Protein AF-A0A6J5XEX5-F1 (afdb_monomer_lite)

Organism: Prunus armeniaca (NCBI:txid36596)

Sequence (62 aa):
MPEVIIVDEIGTAAEALACRSIAQRGVMLIATAHGQQLENILKNPTLSDLAIVPSKGLELKL

Secondary structure (DSSP, 8-state):
--SEEEEEE--SHHHHHHHHHHHTTT-EEEEE---SSHHHHHH-TTTHHHH---SS------

Structure (mmCIF, N/CA/C/O backbone):
data_AF-A0A6J5XEX5-F1
#
_entry.id   AF-A0A6J5XEX5-F1
#
loop_
_atom_site.group_PDB
_atom_site.id
_atom_site.type_symbol
_atom_site.label_atom_id
_atom_site.label_alt_id
_atom_site.label_comp_id
_atom_site.label_asym_id
_atom_site.label_entity_id
_atom_site.label_seq_id
_atom_site.pdbx_PDB_ins_code
_atom_site.Cartn_x
_atom_site.Cartn_y
_atom_site.Cartn_z
_atom_site.occupancy
_atom_site.B_iso_or_equiv
_atom_site.auth_seq_id
_atom_site.auth_comp_id
_atom_site.auth_asym_id
_atom_site.auth_atom_id
_atom_site.pdbx_PDB_model_num
ATOM 1 N N . MET A 1 1 ? -18.750 0.531 9.800 1.00 74.31 1 MET A N 1
ATOM 2 C CA . MET A 1 1 ? -17.695 0.619 8.766 1.00 74.31 1 MET A CA 1
ATOM 3 C C . MET A 1 1 ? -16.395 0.198 9.433 1.00 74.31 1 MET A C 1
ATOM 5 O O . MET A 1 1 ? -16.251 0.562 10.594 1.00 74.31 1 MET A O 1
ATOM 9 N N . PRO A 1 2 ? -15.528 -0.617 8.806 1.00 90.88 2 PRO A N 1
ATOM 10 C CA . PRO A 1 2 ? -14.276 -1.024 9.441 1.00 90.88 2 PRO A CA 1
ATOM 11 C C . PRO A 1 2 ? -13.381 0.192 9.691 1.00 90.88 2 PRO A C 1
ATOM 13 O O . PRO A 1 2 ? -13.357 1.117 8.882 1.00 90.88 2 PRO A O 1
ATOM 16 N N . GLU A 1 3 ? -12.660 0.176 10.808 1.00 92.44 3 GLU A N 1
ATOM 17 C CA . GLU A 1 3 ? -11.671 1.207 11.151 1.00 92.44 3 GLU A CA 1
ATOM 18 C C . GLU A 1 3 ? -10.305 0.901 10.531 1.00 92.44 3 GLU A C 1
ATOM 20 O O . GLU A 1 3 ? -9.575 1.816 10.156 1.00 92.44 3 GLU A O 1
ATOM 25 N N . VAL A 1 4 ? -9.996 -0.390 10.372 1.00 92.81 4 VAL A N 1
ATOM 26 C CA . VAL A 1 4 ? -8.728 -0.897 9.845 1.00 92.81 4 VAL A CA 1
ATOM 27 C C . VAL A 1 4 ? -8.998 -2.014 8.839 1.00 92.81 4 VAL A C 1
ATOM 29 O O . VAL A 1 4 ? -9.854 -2.871 9.071 1.00 92.81 4 VAL A O 1
ATOM 32 N N . ILE A 1 5 ? -8.252 -2.020 7.737 1.00 93.56 5 ILE A N 1
ATOM 33 C CA . ILE A 1 5 ? -8.188 -3.107 6.760 1.00 93.56 5 ILE A CA 1
ATOM 34 C C . ILE A 1 5 ? -6.726 -3.522 6.591 1.00 93.56 5 ILE A C 1
ATOM 36 O O . ILE A 1 5 ? -5.849 -2.678 6.415 1.00 93.56 5 ILE A O 1
ATOM 40 N N . ILE A 1 6 ? -6.487 -4.833 6.632 1.00 94.56 6 ILE A N 1
ATOM 41 C CA . ILE A 1 6 ? -5.174 -5.436 6.407 1.00 94.56 6 ILE A CA 1
ATOM 42 C C . ILE A 1 6 ? -5.219 -6.176 5.073 1.00 94.56 6 ILE A C 1
ATOM 44 O O . ILE A 1 6 ? -6.113 -6.992 4.846 1.00 94.56 6 ILE A O 1
ATOM 48 N N . VAL A 1 7 ? -4.262 -5.877 4.204 1.00 93.50 7 VAL A N 1
ATOM 49 C CA . VAL A 1 7 ? -4.034 -6.564 2.933 1.00 93.50 7 VAL A CA 1
ATOM 50 C C . VAL A 1 7 ? -2.706 -7.291 3.052 1.00 93.50 7 VAL A C 1
ATOM 52 O O . VAL A 1 7 ? -1.738 -6.705 3.519 1.00 93.50 7 VAL A O 1
ATOM 55 N N . ASP A 1 8 ? -2.658 -8.560 2.660 1.00 94.69 8 ASP A N 1
ATOM 56 C CA . ASP A 1 8 ? -1.412 -9.323 2.741 1.00 94.69 8 ASP A CA 1
ATOM 57 C C . ASP A 1 8 ? -0.351 -8.694 1.832 1.00 94.69 8 ASP A C 1
ATOM 59 O O . ASP A 1 8 ? 0.638 -8.180 2.335 1.00 94.69 8 ASP A O 1
ATOM 63 N N . GLU A 1 9 ? -0.617 -8.572 0.526 1.00 95.31 9 GLU A N 1
ATOM 64 C CA . GLU A 1 9 ? 0.274 -7.924 -0.446 1.00 95.31 9 GLU A CA 1
ATOM 65 C C . GLU A 1 9 ? -0.517 -7.136 -1.507 1.00 95.31 9 GLU A C 1
ATOM 67 O O . GLU A 1 9 ? -1.593 -7.555 -1.934 1.00 95.31 9 GLU A O 1
ATOM 72 N N . ILE A 1 10 ? 0.023 -5.997 -1.959 1.00 95.25 10 ILE A N 1
ATOM 73 C CA . ILE A 1 10 ? -0.441 -5.286 -3.161 1.00 95.25 10 ILE A CA 1
ATOM 74 C C . ILE A 1 10 ? 0.506 -5.610 -4.324 1.00 95.25 10 ILE A C 1
ATOM 76 O O . ILE A 1 10 ? 1.586 -5.023 -4.429 1.00 95.25 10 ILE A O 1
ATOM 80 N N . GLY A 1 11 ? 0.087 -6.508 -5.218 1.00 93.25 11 GLY A N 1
ATOM 81 C CA . GLY A 1 11 ? 0.889 -6.965 -6.360 1.00 93.25 11 GLY A CA 1
ATOM 82 C C . GLY A 1 11 ? 0.448 -6.388 -7.710 1.00 93.25 11 GLY A C 1
ATOM 83 O O . GLY A 1 11 ? 1.192 -6.439 -8.691 1.00 93.25 11 GLY A O 1
ATOM 84 N N . THR A 1 12 ? -0.760 -5.824 -7.787 1.00 95.00 12 THR A N 1
ATOM 85 C CA . THR A 1 12 ? -1.379 -5.380 -9.044 1.00 95.00 12 THR A CA 1
ATOM 86 C C . THR A 1 12 ? -1.941 -3.959 -8.977 1.00 95.00 12 THR A C 1
ATOM 88 O O . THR A 1 12 ? -2.288 -3.424 -7.922 1.00 95.00 12 THR A O 1
ATOM 91 N N . ALA A 1 13 ? -2.109 -3.338 -10.149 1.00 95.12 13 ALA A N 1
ATOM 92 C CA . ALA A 1 13 ? -2.725 -2.014 -10.254 1.00 95.12 13 ALA A CA 1
ATOM 93 C C . ALA A 1 13 ? -4.190 -1.990 -9.778 1.00 95.12 13 ALA A C 1
ATOM 95 O O . ALA A 1 13 ? -4.641 -0.988 -9.221 1.00 95.12 13 ALA A O 1
ATOM 96 N N . ALA A 1 14 ? -4.927 -3.090 -9.968 1.00 97.00 14 ALA A N 1
ATOM 97 C CA . ALA A 1 14 ? -6.313 -3.209 -9.525 1.00 97.00 14 ALA A CA 1
ATOM 98 C C . ALA A 1 14 ? -6.419 -3.230 -7.991 1.00 97.00 14 ALA A C 1
ATOM 100 O O . ALA A 1 14 ? -7.248 -2.517 -7.424 1.00 97.00 14 ALA A O 1
ATOM 101 N N . GLU A 1 15 ? -5.541 -3.975 -7.315 1.00 96.25 15 GLU A N 1
ATOM 102 C CA . GLU A 1 15 ? -5.461 -3.993 -5.849 1.00 96.25 15 GLU A CA 1
ATOM 103 C 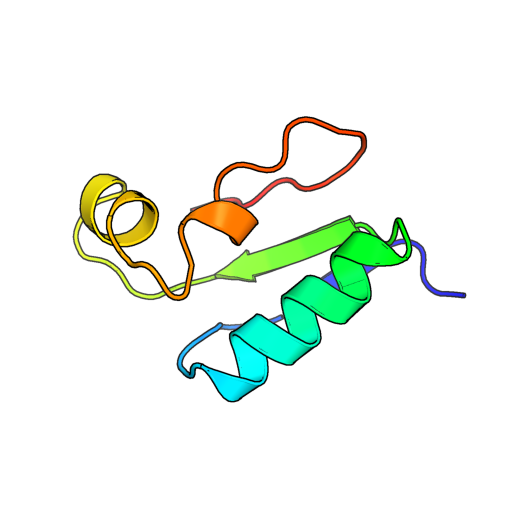C . GLU A 1 15 ? -5.091 -2.616 -5.301 1.00 96.25 15 GLU A C 1
ATOM 105 O O . GLU A 1 15 ? -5.737 -2.122 -4.376 1.00 96.25 15 GLU A O 1
ATOM 110 N N . ALA A 1 16 ? -4.121 -1.938 -5.919 1.00 95.06 16 ALA A N 1
ATOM 111 C CA . ALA A 1 16 ? -3.735 -0.590 -5.520 1.00 95.06 16 ALA A CA 1
ATOM 112 C C . ALA A 1 16 ? -4.881 0.426 -5.703 1.00 95.06 16 ALA A C 1
ATOM 114 O O . ALA A 1 16 ? -5.045 1.345 -4.899 1.00 95.06 16 ALA A O 1
ATOM 115 N N . LEU A 1 17 ? -5.707 0.278 -6.744 1.00 95.44 17 LEU A N 1
ATOM 116 C CA . LEU A 1 17 ? -6.897 1.112 -6.945 1.00 95.44 17 LEU A CA 1
ATOM 117 C C . LEU A 1 17 ? -7.970 0.860 -5.871 1.00 95.44 17 LEU A C 1
ATOM 119 O O . LEU A 1 17 ? -8.571 1.810 -5.354 1.00 95.44 17 LEU A O 1
ATOM 123 N N . ALA A 1 18 ? -8.191 -0.403 -5.502 1.00 95.31 18 ALA A N 1
ATOM 124 C CA . ALA A 1 18 ? -9.100 -0.766 -4.418 1.00 95.31 18 ALA A CA 1
ATOM 125 C C . ALA A 1 18 ? -8.613 -0.202 -3.070 1.00 95.31 18 ALA A C 1
ATOM 127 O O . ALA A 1 18 ? -9.383 0.436 -2.350 1.00 95.31 18 ALA A O 1
ATOM 128 N N . CYS A 1 19 ? -7.317 -0.341 -2.782 1.00 94.88 19 CYS A N 1
ATOM 129 C CA . CYS A 1 19 ? -6.657 0.201 -1.595 1.00 94.88 19 CYS A CA 1
ATOM 130 C C . CYS A 1 19 ? -6.791 1.726 -1.497 1.00 94.88 19 CYS A C 1
ATOM 132 O O . CYS A 1 19 ? -7.192 2.244 -0.455 1.00 94.88 19 CYS A O 1
ATOM 134 N N . ARG A 1 20 ? -6.561 2.449 -2.602 1.00 92.94 20 ARG A N 1
ATOM 135 C CA . ARG A 1 20 ? -6.802 3.902 -2.691 1.00 92.94 20 ARG A CA 1
ATOM 136 C C . ARG A 1 20 ? -8.231 4.261 -2.318 1.00 92.94 20 ARG A C 1
ATOM 138 O O . ARG A 1 20 ? -8.464 5.158 -1.514 1.00 92.94 20 ARG A O 1
ATOM 145 N N . SER A 1 21 ? -9.189 3.536 -2.884 1.00 93.06 21 SER A N 1
ATOM 146 C CA . SER A 1 21 ? -10.608 3.774 -2.634 1.00 93.06 21 SER A CA 1
ATOM 147 C C . SER A 1 21 ? -10.970 3.565 -1.155 1.00 93.06 21 SER A C 1
ATOM 149 O O . SER A 1 21 ? -11.840 4.258 -0.629 1.00 93.06 21 SER A O 1
ATOM 151 N N . ILE A 1 22 ? -10.325 2.616 -0.473 1.00 92.31 22 ILE A N 1
ATOM 152 C CA . ILE A 1 22 ? -10.48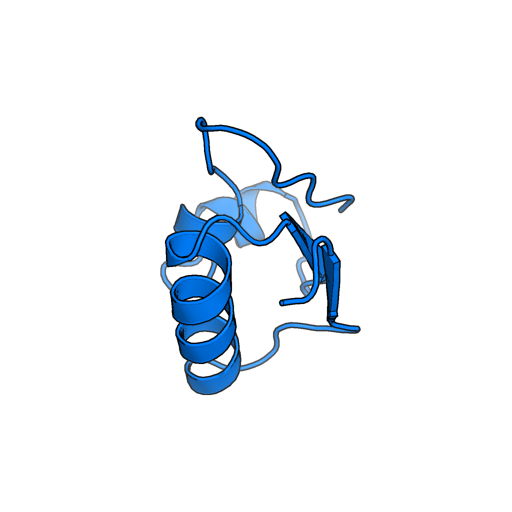7 2.376 0.968 1.00 92.31 22 ILE A CA 1
ATOM 153 C C . ILE A 1 22 ? -9.880 3.528 1.778 1.00 92.31 22 ILE A C 1
ATOM 155 O O . ILE A 1 22 ? -10.580 4.130 2.594 1.00 92.31 22 ILE A O 1
ATOM 159 N N . ALA A 1 23 ? -8.622 3.882 1.509 1.00 88.81 23 ALA A N 1
ATOM 160 C CA . ALA A 1 23 ? -7.911 4.946 2.217 1.00 88.81 23 ALA A CA 1
ATOM 161 C C . ALA A 1 23 ? -8.629 6.305 2.093 1.00 88.81 23 ALA A C 1
ATOM 163 O O . ALA A 1 23 ? -8.775 7.032 3.072 1.00 88.81 23 ALA A O 1
ATOM 164 N N . GLN A 1 24 ? -9.188 6.615 0.917 1.00 90.31 24 GLN A N 1
ATOM 165 C CA . GLN A 1 24 ? -9.975 7.834 0.674 1.00 90.31 24 GLN A CA 1
ATOM 166 C C . GLN A 1 24 ? -11.249 7.938 1.527 1.00 90.31 24 GLN A C 1
ATOM 168 O O . GLN A 1 24 ? -11.778 9.032 1.708 1.00 90.31 24 GLN A O 1
ATOM 173 N N . ARG A 1 25 ? -11.753 6.818 2.060 1.00 89.38 25 ARG A N 1
ATOM 174 C CA . ARG A 1 25 ? -12.912 6.790 2.966 1.00 89.38 25 ARG A CA 1
ATOM 175 C C . ARG A 1 25 ? -12.521 6.973 4.438 1.00 89.38 25 ARG A C 1
ATOM 177 O O . ARG A 1 25 ? -13.393 6.892 5.299 1.00 89.38 25 ARG A O 1
ATOM 184 N N . GLY A 1 26 ? -11.240 7.224 4.723 1.00 86.56 26 GLY A N 1
ATOM 185 C CA . GLY A 1 26 ? -10.713 7.418 6.076 1.00 86.56 26 GLY A CA 1
ATOM 186 C C . GLY 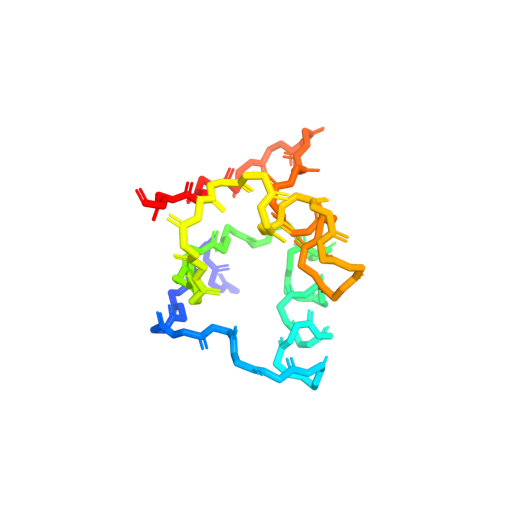A 1 26 ? -10.513 6.119 6.859 1.00 86.56 26 GLY A C 1
ATOM 187 O O . GLY A 1 26 ? -10.423 6.158 8.082 1.00 86.56 26 GLY A O 1
ATOM 188 N N . VAL A 1 27 ? -10.478 4.977 6.168 1.00 90.56 27 VA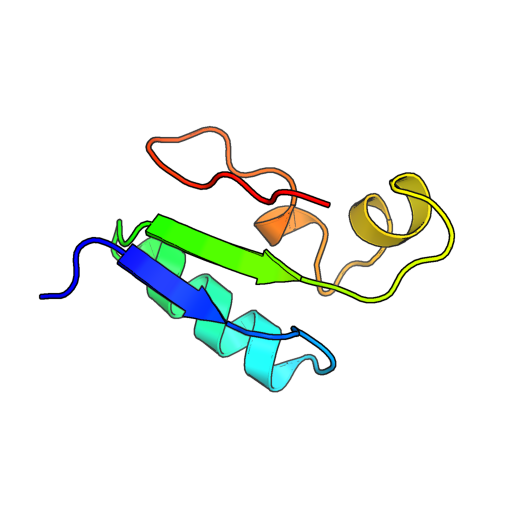L A N 1
ATOM 189 C CA . VAL A 1 27 ? -10.162 3.677 6.770 1.00 90.56 27 VAL A CA 1
ATOM 190 C C . VAL A 1 27 ? -8.646 3.512 6.795 1.00 90.56 27 VAL A C 1
ATOM 192 O O . VAL A 1 27 ? -7.988 3.741 5.777 1.00 90.56 27 VAL A O 1
ATOM 195 N N . MET A 1 28 ? -8.097 3.084 7.932 1.00 88.62 28 MET A N 1
ATOM 196 C CA . MET A 1 28 ? -6.678 2.760 8.031 1.00 88.62 28 MET A CA 1
ATOM 197 C C . MET A 1 28 ? -6.370 1.520 7.201 1.00 88.62 28 MET A C 1
ATOM 199 O O . MET A 1 28 ? -7.010 0.482 7.361 1.00 88.62 28 MET A O 1
ATOM 203 N N . LEU A 1 29 ? -5.377 1.622 6.324 1.00 92.06 29 LEU A N 1
ATOM 204 C CA . LEU A 1 29 ? -4.913 0.512 5.503 1.00 92.06 29 LEU A CA 1
ATOM 205 C C . LEU A 1 29 ? -3.514 0.090 5.956 1.00 92.06 29 LEU A C 1
ATOM 207 O O . LEU A 1 29 ? -2.625 0.922 6.107 1.00 92.06 29 LEU A O 1
ATOM 211 N N . ILE A 1 30 ? -3.307 -1.205 6.145 1.00 92.38 30 ILE A N 1
ATOM 212 C CA . ILE A 1 30 ? -1.982 -1.787 6.367 1.00 92.38 30 ILE A CA 1
ATOM 213 C C . ILE A 1 30 ? -1.785 -2.838 5.281 1.00 92.38 30 ILE A C 1
ATOM 215 O O . ILE A 1 30 ? -2.666 -3.671 5.075 1.00 92.38 30 ILE A O 1
ATOM 219 N N . ALA A 1 31 ? -0.665 -2.781 4.567 1.00 93.12 31 ALA A N 1
ATOM 220 C CA . ALA A 1 31 ? -0.372 -3.716 3.489 1.00 93.12 31 ALA A CA 1
ATOM 221 C C . ALA A 1 31 ? 1.124 -4.008 3.379 1.00 93.12 31 ALA A C 1
ATOM 223 O O . ALA A 1 31 ? 1.936 -3.181 3.792 1.00 93.12 31 ALA A O 1
ATOM 224 N N . THR A 1 32 ? 1.490 -5.141 2.780 1.00 93.75 32 THR A N 1
ATOM 225 C CA . THR A 1 32 ? 2.856 -5.336 2.278 1.00 93.75 32 THR A CA 1
ATOM 226 C C . THR A 1 32 ? 2.925 -5.05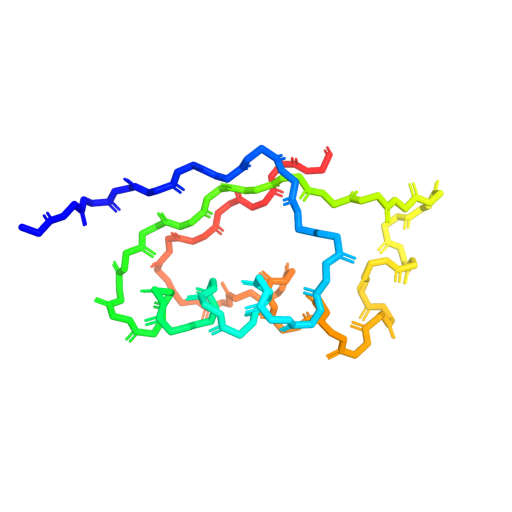3 0.778 1.00 93.75 32 THR A C 1
ATOM 228 O O . THR A 1 32 ? 1.911 -5.017 0.071 1.00 93.75 32 THR A O 1
ATOM 231 N N . ALA A 1 33 ? 4.132 -4.804 0.283 1.00 92.75 33 ALA A N 1
ATOM 232 C CA . ALA A 1 33 ? 4.402 -4.697 -1.140 1.00 92.75 33 ALA A CA 1
ATOM 233 C C . ALA A 1 33 ? 5.799 -5.232 -1.431 1.00 92.75 33 ALA A C 1
ATOM 235 O O . ALA A 1 33 ? 6.741 -4.990 -0.674 1.00 92.75 33 ALA A O 1
ATOM 236 N N . HIS A 1 34 ? 5.945 -5.923 -2.556 1.00 90.25 34 HIS A N 1
ATOM 237 C CA . HIS A 1 34 ? 7.238 -6.450 -2.951 1.00 90.25 34 HIS A CA 1
ATOM 238 C C . HIS A 1 34 ? 8.160 -5.344 -3.486 1.00 90.25 34 HIS A C 1
ATOM 240 O O . HIS A 1 34 ? 7.825 -4.621 -4.428 1.00 90.25 34 HIS A O 1
ATOM 246 N N . GLY A 1 35 ? 9.363 -5.240 -2.922 1.00 88.12 35 GLY A N 1
ATOM 247 C CA . GLY A 1 35 ? 10.410 -4.330 -3.375 1.00 88.12 35 GLY A CA 1
ATOM 248 C C . GLY A 1 35 ? 11.773 -4.739 -2.827 1.00 88.12 35 GLY A C 1
ATOM 249 O O . GLY A 1 35 ? 11.865 -5.348 -1.768 1.00 88.12 35 GLY A O 1
ATOM 250 N N . GLN A 1 36 ? 12.845 -4.414 -3.552 1.00 92.56 36 GLN A N 1
ATOM 251 C CA . GLN A 1 36 ? 14.209 -4.696 -3.084 1.00 92.56 36 GLN A CA 1
ATOM 252 C C . GLN A 1 36 ? 14.680 -3.650 -2.066 1.00 92.56 36 GLN A C 1
ATOM 254 O O . GLN A 1 36 ? 15.445 -3.956 -1.157 1.00 92.56 36 GLN A O 1
ATOM 259 N N . GLN A 1 37 ? 14.234 -2.405 -2.240 1.00 92.50 37 GLN A N 1
ATOM 260 C CA . GLN A 1 37 ? 14.526 -1.257 -1.388 1.00 92.50 37 GLN A CA 1
ATOM 261 C C . GLN A 1 37 ? 13.280 -0.367 -1.292 1.00 92.50 37 GLN A C 1
ATOM 263 O O . GLN A 1 37 ? 12.484 -0.303 -2.233 1.00 92.50 37 GLN A O 1
ATOM 268 N N . LEU A 1 38 ? 13.148 0.395 -0.201 1.00 88.69 38 LEU A N 1
ATOM 269 C CA . LEU A 1 38 ? 12.066 1.375 -0.009 1.00 88.69 38 LEU A CA 1
ATOM 270 C C . LEU A 1 38 ? 11.926 2.327 -1.210 1.00 88.69 38 LEU A C 1
ATOM 272 O O . LEU A 1 38 ? 10.820 2.617 -1.658 1.00 88.69 38 LEU A O 1
ATOM 276 N N . GLU A 1 39 ? 13.044 2.776 -1.780 1.00 91.75 39 GLU A N 1
ATOM 277 C CA . GLU A 1 39 ? 13.042 3.680 -2.932 1.00 91.75 39 GLU A CA 1
ATOM 278 C C . GLU A 1 39 ? 12.355 3.072 -4.170 1.00 91.75 39 GLU A C 1
ATOM 280 O O . GLU A 1 39 ? 11.753 3.807 -4.952 1.00 91.75 39 GLU A O 1
ATOM 285 N N . ASN A 1 40 ? 12.371 1.741 -4.335 1.00 90.81 40 ASN A N 1
ATOM 286 C CA . ASN A 1 40 ? 11.625 1.080 -5.409 1.00 90.81 40 ASN A CA 1
ATOM 287 C C . ASN A 1 40 ? 10.114 1.247 -5.224 1.00 90.81 40 ASN A C 1
ATOM 289 O O . ASN A 1 40 ? 9.412 1.492 -6.201 1.00 90.81 40 ASN A O 1
ATOM 293 N N . ILE A 1 41 ? 9.631 1.154 -3.982 1.00 91.00 41 ILE A N 1
ATOM 294 C CA . ILE A 1 41 ? 8.216 1.338 -3.646 1.00 91.00 41 ILE A CA 1
ATOM 295 C C . ILE A 1 41 ? 7.811 2.802 -3.849 1.00 91.00 41 ILE A C 1
ATOM 297 O O . ILE A 1 41 ? 6.822 3.077 -4.522 1.00 91.00 41 ILE A O 1
ATOM 301 N N . LEU A 1 42 ? 8.615 3.750 -3.353 1.00 89.69 42 LEU A N 1
ATOM 302 C CA . LEU A 1 42 ? 8.326 5.186 -3.467 1.00 89.69 42 LEU A CA 1
ATOM 303 C C . LEU A 1 42 ? 8.377 5.708 -4.911 1.00 89.69 42 LEU A C 1
ATOM 305 O O . LEU A 1 42 ? 7.673 6.659 -5.242 1.00 89.69 42 LEU A O 1
ATOM 309 N N . LYS A 1 43 ? 9.195 5.102 -5.781 1.00 91.38 43 LYS A N 1
ATOM 310 C CA . LYS A 1 43 ? 9.246 5.436 -7.216 1.00 91.38 43 LYS A CA 1
ATOM 311 C C . LYS A 1 43 ? 8.207 4.690 -8.050 1.00 91.38 43 LYS A C 1
ATOM 313 O O . LYS A 1 43 ? 8.015 5.044 -9.212 1.00 91.38 43 LYS A O 1
ATOM 318 N N . ASN A 1 44 ? 7.553 3.663 -7.506 1.00 92.00 44 ASN A N 1
ATOM 319 C CA . ASN A 1 44 ? 6.545 2.909 -8.239 1.00 92.00 44 ASN A CA 1
ATOM 320 C C . ASN A 1 44 ? 5.259 3.748 -8.352 1.00 92.00 44 ASN A C 1
ATOM 322 O O . ASN A 1 44 ? 4.597 3.955 -7.338 1.00 92.00 44 ASN A O 1
ATOM 326 N N . PRO A 1 45 ? 4.839 4.184 -9.555 1.00 91.50 45 PRO A N 1
ATOM 327 C CA . PRO A 1 45 ? 3.657 5.038 -9.719 1.00 91.50 45 PRO A CA 1
ATOM 328 C C . PRO A 1 45 ? 2.349 4.364 -9.283 1.00 91.50 45 PRO A C 1
ATOM 330 O O . PRO A 1 45 ? 1.349 5.036 -9.055 1.00 91.50 45 PRO A O 1
ATOM 333 N N . THR A 1 46 ? 2.343 3.036 -9.162 1.00 92.62 46 THR A N 1
ATOM 334 C CA . THR A 1 46 ? 1.196 2.278 -8.660 1.00 92.62 46 THR A CA 1
ATOM 335 C C . THR A 1 46 ? 1.073 2.377 -7.139 1.00 92.62 46 THR A C 1
ATOM 337 O O . THR A 1 46 ? -0.047 2.331 -6.636 1.00 92.62 46 THR A O 1
ATOM 340 N N . LEU A 1 47 ? 2.189 2.515 -6.415 1.00 92.88 47 LEU A N 1
ATOM 341 C CA . LEU A 1 47 ? 2.256 2.393 -4.951 1.00 92.88 47 LEU A CA 1
ATOM 342 C C . LEU A 1 47 ? 2.685 3.681 -4.233 1.00 92.88 47 LEU A C 1
ATOM 344 O O . LEU A 1 47 ? 2.485 3.792 -3.027 1.00 92.88 47 LEU A O 1
ATOM 348 N N . SER A 1 48 ? 3.290 4.637 -4.938 1.00 90.06 48 SER A N 1
ATOM 349 C CA . SER A 1 48 ? 3.979 5.792 -4.349 1.00 90.06 48 SER A CA 1
ATOM 350 C C . SER A 1 48 ? 3.079 6.695 -3.506 1.00 90.06 48 SER A C 1
ATOM 352 O O . SER A 1 48 ? 3.507 7.222 -2.482 1.00 90.06 48 SER A O 1
ATOM 354 N N . ASP A 1 49 ? 1.821 6.845 -3.899 1.00 87.88 49 ASP A N 1
ATOM 355 C CA . ASP A 1 49 ? 0.808 7.616 -3.181 1.00 87.88 49 ASP A CA 1
ATOM 356 C C . ASP A 1 49 ? 0.175 6.844 -2.018 1.00 87.88 49 ASP A C 1
ATOM 358 O O . ASP A 1 49 ? -0.273 7.465 -1.064 1.00 87.88 49 ASP A O 1
ATOM 362 N N . LEU A 1 50 ? 0.160 5.509 -2.061 1.00 88.19 50 LEU A N 1
ATOM 363 C CA . LEU A 1 50 ? -0.220 4.672 -0.920 1.00 88.19 50 LEU A CA 1
ATOM 364 C C . LEU A 1 50 ? 0.891 4.654 0.136 1.00 88.19 50 LEU A C 1
ATOM 366 O O . LEU A 1 50 ? 0.591 4.648 1.326 1.00 88.19 50 LEU A O 1
ATOM 370 N N . ALA A 1 51 ? 2.156 4.702 -0.296 1.00 81.31 51 ALA A N 1
ATOM 371 C CA . ALA A 1 51 ? 3.346 4.717 0.555 1.00 81.31 51 ALA A CA 1
ATOM 372 C C . ALA A 1 51 ? 3.537 6.013 1.356 1.00 81.31 51 ALA A C 1
ATOM 374 O O . ALA A 1 51 ? 4.176 6.002 2.408 1.00 81.31 51 ALA A O 1
ATOM 375 N N . ILE A 1 52 ? 2.989 7.130 0.870 1.00 66.19 52 ILE A N 1
ATOM 376 C CA . ILE A 1 52 ? 3.172 8.460 1.451 1.00 66.19 52 ILE A CA 1
ATOM 377 C C . ILE A 1 52 ? 1.794 9.112 1.624 1.00 66.19 52 ILE A C 1
ATOM 379 O O . ILE A 1 52 ? 1.400 9.965 0.832 1.00 66.19 52 ILE A O 1
ATOM 383 N N . VAL A 1 53 ? 1.042 8.737 2.663 1.00 54.97 53 VAL A N 1
ATOM 384 C CA . VAL A 1 53 ? -0.238 9.402 2.980 1.00 54.97 53 VAL A CA 1
ATOM 385 C C . VAL A 1 53 ? -0.106 10.228 4.264 1.00 54.97 53 VAL A C 1
ATOM 387 O O . VAL A 1 53 ? -0.291 9.706 5.365 1.00 54.97 53 VAL A O 1
ATOM 390 N N . PRO A 1 54 ? 0.184 11.541 4.170 1.00 49.84 54 PRO A N 1
ATOM 391 C CA . PRO A 1 54 ? 0.194 12.435 5.316 1.00 49.84 54 PRO A CA 1
ATOM 392 C C . PRO A 1 54 ? -1.222 12.968 5.560 1.00 49.84 54 PRO A C 1
ATOM 394 O O . PRO A 1 54 ? -1.532 14.112 5.241 1.00 49.84 54 PRO A O 1
ATOM 397 N N . SER A 1 55 ? -2.134 12.144 6.077 1.00 42.59 55 SER A N 1
ATOM 398 C CA . SER A 1 55 ? -3.365 12.623 6.736 1.00 42.59 55 SER A CA 1
ATOM 399 C C . SER A 1 55 ? -4.100 11.464 7.407 1.00 42.59 55 SER A C 1
ATOM 401 O O . SER A 1 55 ? -4.766 10.678 6.751 1.00 42.59 55 SER A O 1
ATOM 403 N N . LYS A 1 56 ? -3.979 11.387 8.739 1.00 42.53 56 LYS A N 1
ATOM 404 C CA . LYS A 1 56 ? -4.751 10.519 9.647 1.00 42.53 56 LYS A CA 1
ATOM 405 C C . LYS A 1 56 ? -4.886 9.051 9.199 1.00 42.53 56 LYS A C 1
ATOM 407 O O . LYS A 1 56 ? -5.939 8.628 8.743 1.00 42.53 56 LYS A O 1
ATOM 412 N N . GLY A 1 57 ? -3.853 8.261 9.495 1.00 46.03 57 GLY A N 1
ATOM 413 C CA . GLY A 1 57 ? -4.044 6.841 9.799 1.00 46.03 57 GLY A CA 1
ATOM 414 C C . GLY A 1 57 ? -3.690 5.837 8.707 1.00 46.03 57 GLY A C 1
ATOM 415 O O . GLY A 1 57 ? -4.420 4.872 8.559 1.00 46.03 57 GLY A O 1
ATOM 416 N N . LEU A 1 58 ? -2.572 5.986 7.998 1.00 45.16 58 LEU A N 1
ATOM 417 C CA . LEU A 1 58 ? -1.953 4.867 7.275 1.00 45.16 58 LEU A CA 1
ATOM 418 C C . LEU A 1 58 ? -0.537 4.650 7.820 1.00 45.16 58 LEU A C 1
ATOM 420 O O . LEU A 1 58 ? 0.268 5.578 7.804 1.00 45.16 58 LEU A O 1
ATOM 424 N N . GLU A 1 59 ? -0.235 3.445 8.302 1.00 44.31 59 GLU A N 1
ATOM 425 C CA . GLU A 1 59 ? 1.126 3.022 8.650 1.00 44.31 59 GLU A CA 1
ATOM 426 C C . GLU A 1 59 ? 1.460 1.806 7.780 1.00 44.31 59 GLU A C 1
ATOM 428 O O . GLU A 1 59 ? 1.030 0.686 8.052 1.00 44.31 59 GLU A O 1
ATOM 433 N N . LEU A 1 60 ? 2.193 2.035 6.689 1.00 45.16 60 LEU A N 1
ATOM 434 C CA . LEU A 1 60 ? 2.806 0.957 5.920 1.00 45.16 60 LEU A CA 1
ATOM 435 C C . LEU A 1 60 ? 4.075 0.529 6.648 1.00 45.16 60 LEU A C 1
ATOM 437 O O . LEU A 1 60 ? 5.091 1.225 6.610 1.00 45.16 60 LEU A O 1
ATOM 441 N N . LYS A 1 61 ? 3.999 -0.607 7.342 1.00 43.38 61 LYS A N 1
ATOM 442 C CA . LYS A 1 61 ? 5.185 -1.289 7.859 1.00 43.38 61 LYS A CA 1
ATOM 443 C C . LYS A 1 61 ? 5.779 -2.109 6.720 1.00 43.38 61 LYS A C 1
ATOM 445 O O . LYS A 1 61 ? 5.263 -3.175 6.400 1.00 43.38 61 LYS A O 1
ATOM 450 N N . LEU A 1 62 ? 6.797 -1.534 6.085 1.00 47.94 62 LEU A N 1
ATOM 451 C CA . LEU A 1 62 ? 7.675 -2.214 5.132 1.00 47.94 62 LEU A CA 1
ATOM 452 C C . LEU A 1 62 ? 8.650 -3.139 5.861 1.00 47.94 62 LEU A C 1
ATOM 454 O O . LEU A 1 62 ? 9.093 -2.757 6.970 1.00 47.94 62 LEU A O 1
#

Foldseek 3Di:
DAQEDEE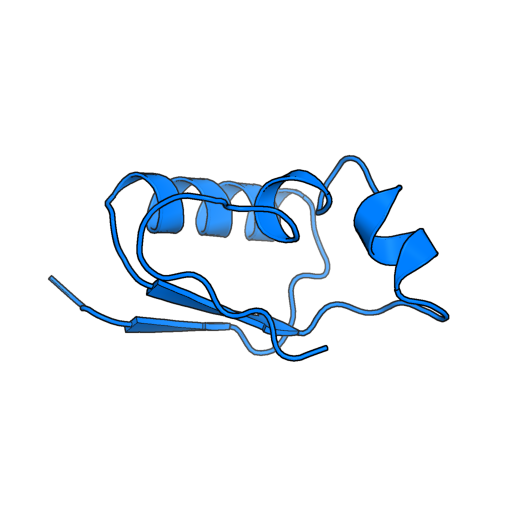AEDDDLVSLVVVVVCVVVNHEYEYHYDDPDPVVQCPPPSRVCVSDDPDHHYDHDD

Radius of gyration: 10.81 Å; chains: 1; bounding box: 32×22×21 Å

pLDDT: mean 83.91, std 17.25, range [42.53, 97.0]

InterPro domains:
  IPR027417 P-loop containing nucleoside triphosphate hydrolase [G3DSA:3.40.50.300] (1-56)
  IPR045735 Stage III sporulation protein AA, AAA+ ATPase domain [PF19568] (2-50)